Protein AF-A0A429MK97-F1 (afdb_monomer)

Secondary structure (DSSP, 8-state):
-PEEEEEETTTSHHHHHHHHHHHH-TTTEEEEEEE-SS-HHHHHHHHHHH--SEEE----

Radius of gyration: 10.86 Å; Cα contacts (8 Å, |Δi|>4): 82; chains: 1; bounding box: 26×17×32 Å

InterPro domains:
  IPR003821 1-deoxy-D-xylulose 5-phosphate reductoisomerase [PTHR30525] (3-59)
  IPR013512 1-deoxy-D-xylulose 5-phosphate reductoisomerase, N-terminal [PF02670] (5-59)
  IPR036291 NAD(P)-binding domain superfamily [SSF51735] (3-58)

Sequence (60 aa):
MTQSVCILGVTGSIGRSTLKILGQHPDKYSVFAVSAHSRISELVEICKQFRPKVVVVPEQ

Foldseek 3Di:
DAAEDEEEALVDPVNVVVVVVCVVCVVHYAHAEYEHEPPVVVVVVVCVVRVHPYYDYDDD

Solvent-accessible surface area (backbone atoms only — not comparable to full-atom values): 3469 Å² total; per-residue (Å²): 130,57,48,75,40,73,36,79,39,32,84,39,76,64,27,44,55,50,48,54,54,40,70,74,34,64,81,50,33,42,55,40,29,39,24,40,78,84,61,55,73,62,49,50,54,49,42,71,72,57,57,42,83,40,78,49,64,70,83,129

Organism: Acinetobacter baumannii (NCBI:txid470)

pLDDT: mean 95.89, std 5.52, range [61.31, 98.38]

Nearest PDB structures (foldseek):
  6mh4-assembly1_B-2  TM=9.654E-01  e=3.591E-05  Staphylococcus schleiferi
  1k5h-assembly2_B  TM=9.362E-01  e=4.397E-05  Escherichia coli K-12
  3r0i-assembly1_A  TM=9.357E-01  e=5.034E-05  Escherichia coli K-12
  3iie-assembly1_A  TM=9.719E-01  e=1.212E-04  Yersinia pseudotuberculosis YPIII
  3r0i-assembly1_B  TM=9.349E-01  e=8.642E-05  Escherichia coli K-12

Mean predicted aligned error: 2.48 Å

Structure (mmCIF, N/CA/C/O backbone):
data_AF-A0A429MK97-F1
#
_entry.id   AF-A0A429MK97-F1
#
loop_
_atom_site.group_PDB
_atom_site.id
_atom_site.type_symbol
_atom_site.label_atom_id
_atom_site.label_alt_id
_atom_site.label_comp_id
_atom_site.label_asym_id
_atom_site.label_entity_id
_atom_site.label_seq_id
_atom_site.pdbx_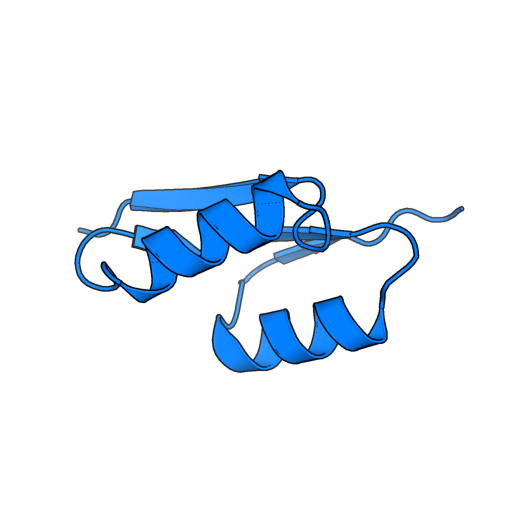PDB_ins_code
_atom_site.Cartn_x
_atom_site.Cartn_y
_atom_site.Cartn_z
_atom_site.occupancy
_atom_site.B_iso_or_equiv
_atom_site.auth_seq_id
_atom_site.auth_comp_id
_atom_site.auth_asym_id
_atom_site.auth_atom_id
_atom_site.pdbx_PDB_model_num
ATOM 1 N N . MET A 1 1 ? -13.695 7.719 11.747 1.00 80.69 1 MET A N 1
ATOM 2 C CA . MET A 1 1 ? -13.530 7.609 10.280 1.00 80.69 1 MET A CA 1
ATOM 3 C C . MET A 1 1 ? -12.041 7.720 9.998 1.00 80.69 1 MET A C 1
ATOM 5 O O . MET A 1 1 ? -11.431 8.608 10.581 1.00 80.69 1 MET A O 1
ATOM 9 N N . THR A 1 2 ? -11.440 6.813 9.224 1.00 94.12 2 THR A N 1
ATOM 10 C CA . THR A 1 2 ? -9.992 6.856 8.947 1.00 94.12 2 THR A CA 1
ATOM 11 C C . THR A 1 2 ? -9.702 7.743 7.736 1.00 9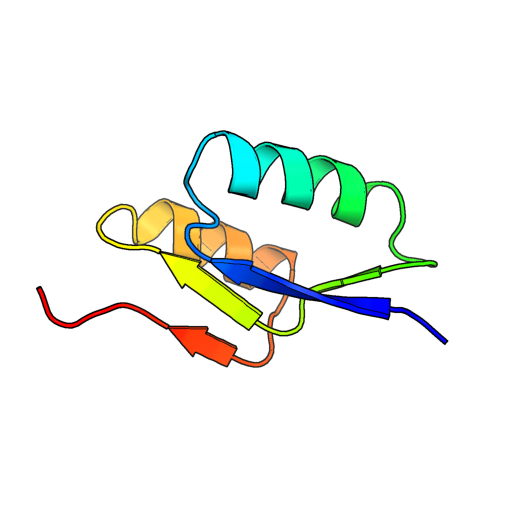4.12 2 THR A C 1
ATOM 13 O O . THR A 1 2 ? -10.471 7.765 6.775 1.00 94.12 2 THR A O 1
ATOM 16 N N . GLN A 1 3 ? -8.589 8.473 7.766 1.00 97.44 3 GLN A N 1
ATOM 17 C CA . GLN A 1 3 ? -8.101 9.246 6.632 1.00 97.44 3 GLN A CA 1
ATOM 18 C C . GLN A 1 3 ? -7.513 8.297 5.583 1.00 97.44 3 GLN A C 1
ATOM 20 O O . GLN A 1 3 ? -6.583 7.539 5.860 1.00 97.44 3 GLN A O 1
ATOM 25 N N . SER A 1 4 ? -8.045 8.353 4.366 1.00 97.62 4 SER A N 1
ATOM 26 C CA . SER A 1 4 ? -7.510 7.604 3.228 1.00 97.62 4 SER A CA 1
ATOM 27 C C . SER A 1 4 ? -6.273 8.295 2.659 1.00 97.62 4 SER A C 1
ATOM 29 O O . SER A 1 4 ? -6.288 9.501 2.411 1.00 97.62 4 SER A O 1
ATOM 31 N N . VAL A 1 5 ? -5.206 7.526 2.441 1.00 98.12 5 VAL A N 1
ATOM 32 C CA . VAL A 1 5 ? -3.921 8.025 1.938 1.00 98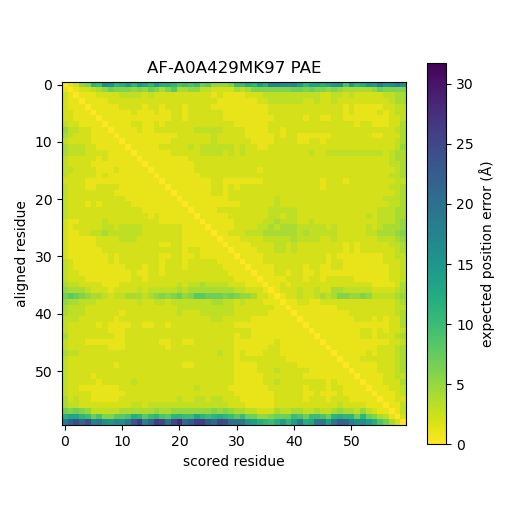.12 5 VAL A CA 1
ATOM 33 C C . VAL A 1 5 ? -3.566 7.343 0.618 1.00 98.12 5 VAL A C 1
ATOM 35 O O . VAL A 1 5 ? -3.678 6.122 0.483 1.00 98.12 5 VAL A O 1
ATOM 38 N N . CYS A 1 6 ? -3.120 8.146 -0.348 1.00 98.25 6 CYS A N 1
ATOM 39 C CA . CYS A 1 6 ? -2.514 7.693 -1.596 1.00 98.25 6 CYS A CA 1
ATOM 40 C C . CYS A 1 6 ? -1.001 7.933 -1.535 1.00 98.25 6 CYS A C 1
ATOM 42 O O . CYS A 1 6 ? -0.576 9.046 -1.230 1.00 98.25 6 CYS A O 1
ATOM 44 N N . ILE A 1 7 ? -0.193 6.908 -1.819 1.00 98.00 7 ILE A N 1
ATOM 45 C CA . ILE A 1 7 ? 1.273 6.996 -1.755 1.00 98.00 7 ILE A CA 1
ATOM 46 C C . ILE A 1 7 ? 1.868 6.781 -3.145 1.00 98.00 7 ILE A C 1
ATOM 48 O O . ILE A 1 7 ? 1.815 5.677 -3.687 1.00 98.00 7 ILE A O 1
ATOM 52 N N . LEU A 1 8 ? 2.477 7.829 -3.699 1.00 97.25 8 LEU A N 1
ATOM 53 C CA . LEU A 1 8 ? 3.158 7.766 -4.989 1.00 97.25 8 LEU A CA 1
ATOM 54 C C . LEU A 1 8 ? 4.636 7.419 -4.781 1.00 97.25 8 LEU A C 1
ATOM 56 O O . LEU A 1 8 ? 5.351 8.145 -4.094 1.00 97.25 8 LEU A O 1
ATOM 60 N N . GLY A 1 9 ? 5.095 6.297 -5.336 1.00 96.56 9 GLY A N 1
ATOM 61 C CA . GLY A 1 9 ? 6.452 5.793 -5.092 1.00 96.56 9 GLY A CA 1
ATOM 62 C C . GLY A 1 9 ? 6.605 5.113 -3.726 1.00 96.56 9 GLY A C 1
ATOM 63 O O . GLY A 1 9 ? 7.535 5.401 -2.970 1.00 96.56 9 GLY A O 1
ATOM 64 N N . VAL A 1 10 ? 5.697 4.188 -3.405 1.00 97.88 10 VAL A N 1
ATOM 65 C CA . VAL A 1 10 ? 5.593 3.525 -2.096 1.00 97.88 10 VAL A CA 1
ATOM 66 C C . VAL A 1 10 ? 6.845 2.726 -1.706 1.00 97.88 10 VAL A C 1
ATOM 68 O O . VAL A 1 10 ? 7.181 2.637 -0.530 1.00 97.88 10 VAL A O 1
ATOM 71 N N . THR A 1 11 ? 7.595 2.212 -2.684 1.00 97.44 11 THR A N 1
ATOM 72 C CA . THR A 1 11 ? 8.856 1.475 -2.476 1.00 97.44 11 THR A CA 1
ATOM 73 C C . THR A 1 11 ? 10.072 2.394 -2.278 1.00 97.44 11 THR A C 1
ATOM 75 O O . THR A 1 11 ? 11.197 1.929 -2.088 1.00 97.44 11 THR A O 1
ATOM 78 N N . GLY A 1 12 ? 9.883 3.714 -2.366 1.00 96.69 12 GLY A N 1
ATOM 79 C CA . GLY A 1 12 ? 10.914 4.716 -2.109 1.00 96.69 12 GLY A CA 1
ATOM 80 C C . GLY A 1 12 ? 11.192 4.915 -0.616 1.00 96.69 12 GLY A C 1
ATOM 81 O O . GLY A 1 12 ? 10.496 4.391 0.251 1.00 96.69 12 GLY A O 1
ATOM 82 N N . SER A 1 13 ? 12.217 5.706 -0.290 1.00 96.88 13 SER A N 1
ATOM 83 C CA . SER A 1 13 ? 12.558 6.005 1.113 1.00 96.88 13 SER A CA 1
ATOM 84 C C . SER A 1 13 ? 11.391 6.662 1.864 1.00 96.88 13 SER A C 1
ATOM 86 O O . SER A 1 13 ? 11.000 6.206 2.942 1.00 96.88 13 SER A O 1
ATOM 88 N N . ILE A 1 14 ? 10.776 7.678 1.248 1.00 96.69 14 ILE A N 1
ATOM 89 C CA . ILE A 1 14 ? 9.625 8.387 1.818 1.00 96.69 14 ILE A CA 1
ATOM 90 C C . ILE A 1 14 ? 8.411 7.464 1.892 1.00 96.69 14 ILE A C 1
ATOM 92 O O . ILE A 1 14 ? 7.862 7.303 2.973 1.00 96.69 14 ILE A O 1
ATOM 96 N N . GLY A 1 15 ? 8.057 6.778 0.800 1.00 96.88 15 GLY A N 1
ATOM 97 C CA . GLY A 1 15 ? 6.903 5.875 0.763 1.00 96.88 15 GLY A CA 1
ATOM 98 C C . GLY A 1 15 ? 6.924 4.798 1.854 1.00 96.88 15 GLY A C 1
ATOM 99 O O . GLY A 1 15 ? 5.924 4.598 2.542 1.00 96.88 15 GLY A O 1
ATOM 100 N N . ARG A 1 16 ? 8.083 4.174 2.098 1.00 96.31 16 ARG A N 1
ATOM 101 C CA . ARG A 1 16 ? 8.248 3.170 3.165 1.00 96.31 16 ARG A CA 1
ATOM 102 C C . ARG A 1 16 ? 8.175 3.780 4.560 1.00 96.31 16 ARG A C 1
ATOM 104 O O . ARG A 1 16 ? 7.575 3.195 5.458 1.00 96.31 16 ARG A O 1
ATOM 111 N N . SER A 1 17 ? 8.751 4.967 4.740 1.00 97.62 17 SER A N 1
ATOM 112 C CA . SER A 1 17 ? 8.665 5.706 6.005 1.00 97.62 17 SER A CA 1
ATOM 113 C C . SER A 1 17 ? 7.218 6.106 6.308 1.00 97.62 17 SER A C 1
ATOM 115 O O . SER A 1 17 ? 6.752 5.934 7.432 1.00 97.62 17 SER A O 1
ATOM 117 N N . THR A 1 18 ? 6.475 6.542 5.288 1.00 97.81 18 THR A N 1
ATOM 118 C CA . THR A 1 18 ? 5.038 6.813 5.370 1.00 97.81 18 THR A CA 1
ATOM 119 C C . THR A 1 18 ? 4.266 5.548 5.743 1.00 97.81 18 THR A C 1
ATOM 121 O O . THR A 1 18 ? 3.533 5.571 6.726 1.00 97.81 18 THR A O 1
ATOM 124 N N . LEU A 1 19 ? 4.470 4.419 5.051 1.00 97.19 19 LEU A N 1
ATOM 125 C CA . LEU A 1 19 ? 3.807 3.152 5.391 1.00 97.19 19 LEU A CA 1
ATOM 126 C C . LEU A 1 19 ? 4.062 2.712 6.835 1.00 97.19 19 LEU A C 1
ATOM 128 O O . LEU A 1 19 ? 3.146 2.221 7.491 1.00 97.19 19 LEU A O 1
ATOM 132 N N . LYS A 1 20 ? 5.282 2.910 7.346 1.00 96.62 20 LYS A N 1
ATOM 133 C CA . LYS A 1 20 ? 5.618 2.590 8.737 1.00 96.62 20 LYS A CA 1
ATOM 134 C C . LYS A 1 20 ? 4.754 3.382 9.723 1.00 96.62 20 LYS A C 1
ATOM 136 O O . LYS A 1 20 ? 4.235 2.793 10.663 1.00 96.62 20 LYS A O 1
ATOM 141 N N . ILE A 1 21 ? 4.573 4.684 9.496 1.00 96.62 21 ILE A N 1
ATOM 142 C CA . ILE A 1 21 ? 3.731 5.543 10.347 1.00 96.62 21 ILE A CA 1
ATOM 143 C C . ILE A 1 21 ? 2.256 5.140 10.224 1.00 96.62 21 ILE A C 1
ATOM 145 O O . ILE A 1 21 ? 1.559 5.015 11.227 1.00 96.62 21 ILE A O 1
ATOM 149 N N . LEU A 1 22 ? 1.782 4.881 9.004 1.00 97.06 22 LEU A N 1
ATOM 150 C CA . LEU A 1 22 ? 0.403 4.448 8.763 1.00 97.06 22 LEU A CA 1
ATOM 151 C C . LEU A 1 22 ? 0.102 3.111 9.456 1.00 97.06 22 LEU A C 1
ATOM 153 O O . LEU A 1 22 ? -0.945 2.970 10.081 1.00 97.06 22 LEU A O 1
ATOM 157 N N . GLY A 1 23 ? 1.038 2.159 9.413 1.00 96.12 23 GLY A N 1
ATOM 158 C CA . GLY A 1 23 ? 0.920 0.874 10.105 1.00 96.12 23 GLY A CA 1
ATOM 159 C C . GLY A 1 23 ? 0.913 0.982 11.634 1.00 96.12 23 GLY A C 1
ATOM 160 O O . GLY A 1 23 ? 0.374 0.101 12.296 1.00 96.12 23 GLY A O 1
ATOM 161 N N . GLN A 1 24 ? 1.464 2.059 12.203 1.00 97.69 24 GLN A N 1
ATOM 162 C CA . GLN A 1 24 ? 1.408 2.343 13.644 1.00 97.69 24 GLN A CA 1
ATOM 163 C C . GLN A 1 24 ? 0.082 2.985 14.082 1.00 97.69 24 GLN A C 1
ATOM 165 O O . GLN A 1 24 ? -0.217 3.004 15.274 1.00 97.69 24 GLN A O 1
ATOM 170 N N . HIS A 1 25 ? -0.716 3.497 13.141 1.00 97.25 25 HIS A N 1
ATOM 171 C CA . HIS A 1 25 ? -1.962 4.220 13.415 1.00 97.25 25 HIS A CA 1
ATOM 172 C C . HIS A 1 25 ? -3.128 3.738 12.526 1.00 97.25 25 HIS A C 1
ATOM 174 O O . HIS A 1 25 ? -3.722 4.542 11.794 1.00 97.25 25 HIS A O 1
ATOM 180 N N . PRO A 1 26 ? -3.484 2.437 12.568 1.00 95.88 26 PRO A N 1
ATOM 181 C CA . PRO A 1 26 ? -4.556 1.873 11.740 1.00 95.88 26 PRO A CA 1
ATOM 182 C C . PRO A 1 26 ? -5.952 2.422 12.091 1.00 95.88 26 PRO A C 1
ATOM 184 O O . PRO A 1 26 ? -6.872 2.351 11.281 1.00 95.88 26 PRO A O 1
ATOM 187 N N . ASP A 1 27 ? -6.118 2.996 13.286 1.00 96.88 27 ASP A N 1
ATOM 188 C CA . ASP A 1 27 ? -7.327 3.688 13.742 1.00 96.88 27 ASP A CA 1
ATOM 189 C C . ASP A 1 27 ? -7.497 5.082 13.112 1.00 96.88 27 ASP A C 1
ATOM 191 O O . ASP A 1 27 ? -8.606 5.622 13.090 1.00 96.88 27 ASP A O 1
ATOM 195 N N . LYS A 1 28 ? -6.414 5.659 12.575 1.00 97.62 28 LYS A N 1
ATOM 196 C CA . LYS A 1 28 ? -6.402 7.001 11.976 1.00 97.62 28 LYS A CA 1
ATOM 197 C C . LYS A 1 28 ? -6.260 6.978 10.470 1.00 97.62 28 LYS A C 1
ATOM 199 O O . LYS A 1 28 ? -6.839 7.842 9.816 1.00 97.62 28 LYS A O 1
ATOM 204 N N . TYR A 1 29 ? -5.530 6.015 9.913 1.00 97.88 29 TYR A N 1
ATOM 205 C CA . TYR A 1 29 ? -5.201 5.999 8.491 1.00 97.88 29 TYR A CA 1
ATOM 206 C C . TYR A 1 29 ? -5.562 4.682 7.816 1.00 97.88 29 TYR A C 1
ATOM 208 O O . TYR A 1 29 ? -5.494 3.609 8.407 1.00 97.88 29 TYR A O 1
ATOM 216 N N . SER A 1 30 ? -5.900 4.772 6.533 1.00 97.12 30 SER A N 1
ATOM 217 C CA . SER A 1 30 ? -6.031 3.624 5.640 1.00 97.12 30 SER A CA 1
ATOM 218 C C . SER A 1 30 ? -5.287 3.883 4.333 1.00 97.12 30 SER A C 1
ATOM 220 O O . SER A 1 30 ? -5.285 5.000 3.808 1.00 97.12 30 SER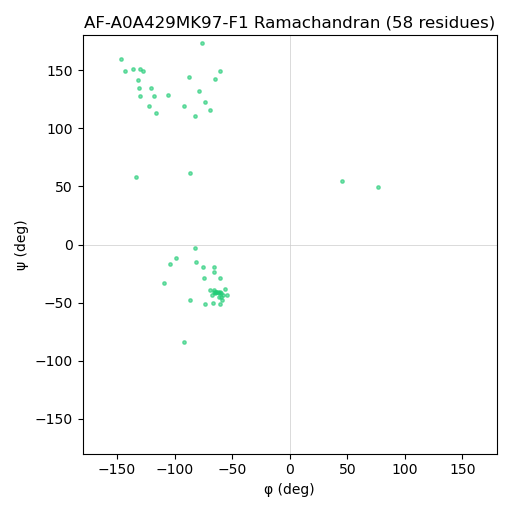 A O 1
ATOM 222 N N . VAL A 1 31 ? -4.634 2.850 3.799 1.00 98.00 31 VAL A N 1
ATOM 223 C CA . VAL A 1 31 ? -3.971 2.934 2.494 1.00 98.00 31 VAL A CA 1
ATOM 224 C C . VAL A 1 31 ? -5.025 2.708 1.419 1.00 98.00 31 VAL A C 1
ATOM 226 O O . VAL A 1 31 ? -5.551 1.608 1.271 1.00 98.00 31 VAL A O 1
ATOM 229 N N . PHE A 1 32 ? -5.351 3.756 0.669 1.00 98.25 32 PHE A N 1
ATOM 230 C CA . PHE A 1 32 ? -6.326 3.664 -0.414 1.00 98.25 32 PHE A CA 1
ATOM 231 C C . PHE A 1 32 ? -5.665 3.231 -1.720 1.00 98.25 32 PHE A C 1
ATOM 233 O O . PHE A 1 32 ? -6.147 2.309 -2.380 1.00 98.25 32 PHE A O 1
ATOM 240 N N . ALA A 1 33 ? -4.553 3.878 -2.070 1.00 98.38 33 ALA A N 1
ATOM 241 C CA . ALA A 1 33 ? -3.841 3.632 -3.313 1.00 98.38 33 ALA A CA 1
ATOM 242 C C . ALA A 1 33 ? -2.326 3.719 -3.131 1.00 98.38 33 ALA A C 1
ATOM 244 O O . ALA A 1 33 ? -1.827 4.495 -2.310 1.00 98.38 33 ALA A O 1
ATOM 245 N N . VAL A 1 34 ? -1.595 2.941 -3.923 1.00 98.38 34 VAL A N 1
ATOM 246 C CA . VAL A 1 34 ? -0.130 2.981 -3.975 1.00 98.38 34 VAL A CA 1
ATOM 247 C C . VAL A 1 34 ? 0.363 2.927 -5.415 1.00 98.38 34 VAL A C 1
ATOM 249 O O . VAL A 1 34 ? -0.273 2.314 -6.273 1.00 98.38 34 VAL A O 1
ATOM 252 N N . SER A 1 35 ? 1.523 3.523 -5.680 1.00 97.88 35 SER A N 1
ATOM 253 C CA . SER A 1 35 ? 2.252 3.301 -6.929 1.00 97.88 35 SER A CA 1
ATOM 254 C C . SER A 1 35 ? 3.717 2.966 -6.690 1.00 97.88 35 SER A C 1
ATOM 256 O O . SER A 1 35 ? 4.315 3.404 -5.705 1.00 97.88 35 SER A O 1
ATOM 258 N N . ALA A 1 36 ? 4.313 2.196 -7.595 1.00 97.06 36 ALA A N 1
ATOM 259 C CA . ALA A 1 36 ? 5.755 1.974 -7.648 1.00 97.06 36 ALA A CA 1
ATOM 260 C C . ALA A 1 36 ? 6.209 1.804 -9.099 1.00 97.06 36 ALA A C 1
ATOM 262 O O . ALA A 1 36 ? 5.401 1.482 -9.961 1.00 97.06 36 ALA A O 1
ATOM 263 N N . HIS A 1 37 ? 7.502 2.019 -9.348 1.00 94.62 37 HIS A N 1
ATOM 264 C CA . HIS A 1 37 ? 8.086 1.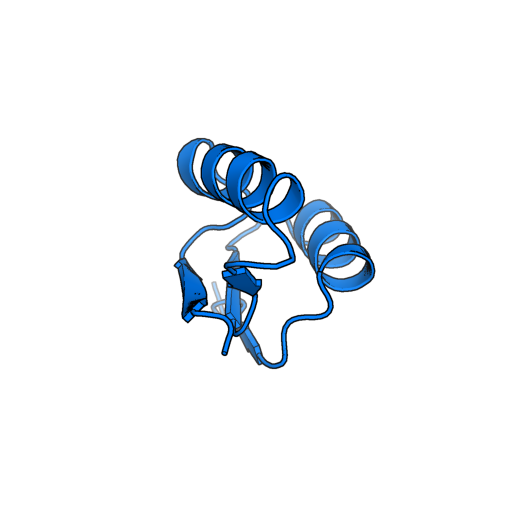911 -10.685 1.00 94.62 37 HIS A CA 1
ATOM 265 C C . HIS A 1 37 ? 8.622 0.494 -10.950 1.00 94.62 37 HIS A C 1
ATOM 267 O O . HIS A 1 37 ? 7.921 -0.341 -11.500 1.00 94.62 37 HIS A O 1
ATOM 273 N N . SER A 1 38 ? 9.851 0.183 -10.519 1.00 93.38 38 SER A N 1
ATOM 274 C CA . SER A 1 38 ? 10.537 -1.074 -10.876 1.00 93.38 38 SER A CA 1
ATOM 275 C C . SER A 1 38 ? 10.579 -2.141 -9.775 1.00 93.38 38 SER A C 1
ATOM 277 O O . SER A 1 38 ? 10.831 -3.309 -10.059 1.00 93.38 38 SER A O 1
ATOM 279 N N . ARG A 1 39 ? 10.335 -1.787 -8.506 1.00 95.56 39 ARG A N 1
ATOM 280 C CA . ARG A 1 39 ? 10.444 -2.716 -7.359 1.00 95.56 39 ARG A CA 1
ATOM 281 C C . ARG A 1 39 ? 9.151 -3.506 -7.130 1.00 95.56 39 ARG A C 1
ATOM 283 O O . ARG A 1 39 ? 8.515 -3.389 -6.086 1.00 95.56 39 ARG A O 1
ATOM 290 N N . ILE A 1 40 ? 8.756 -4.305 -8.119 1.00 95.69 40 ILE A N 1
ATOM 291 C CA . ILE A 1 40 ? 7.449 -4.982 -8.145 1.00 95.69 40 ILE A CA 1
ATOM 292 C C . ILE A 1 40 ? 7.289 -6.005 -7.018 1.00 95.69 40 ILE A C 1
ATOM 294 O O . ILE A 1 40 ? 6.247 -6.027 -6.372 1.00 95.69 40 ILE A O 1
ATOM 298 N N . SER A 1 41 ? 8.313 -6.803 -6.709 1.00 96.69 41 SER A N 1
ATOM 299 C CA . SER A 1 41 ? 8.224 -7.780 -5.613 1.00 96.69 41 SER A CA 1
ATOM 300 C C . SER A 1 41 ? 7.962 -7.111 -4.259 1.00 96.69 41 SER A C 1
ATOM 302 O O . SER A 1 41 ? 7.126 -7.575 -3.491 1.00 96.69 41 SER A O 1
ATOM 304 N N . GLU A 1 42 ? 8.621 -5.979 -3.988 1.00 96.94 42 GLU A N 1
ATOM 305 C CA . GLU A 1 42 ? 8.391 -5.185 -2.7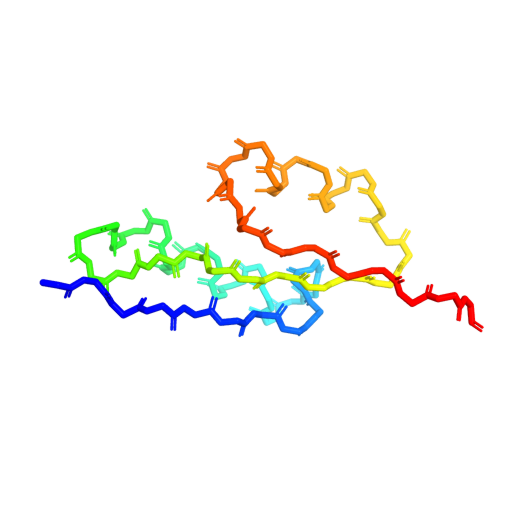71 1.00 96.94 42 GLU A CA 1
ATOM 306 C C . GLU A 1 42 ? 6.976 -4.582 -2.762 1.00 96.94 42 GLU A C 1
ATOM 308 O O . GLU A 1 42 ? 6.287 -4.628 -1.744 1.00 96.94 42 GLU A O 1
ATOM 313 N N . LEU A 1 43 ? 6.504 -4.081 -3.911 1.00 97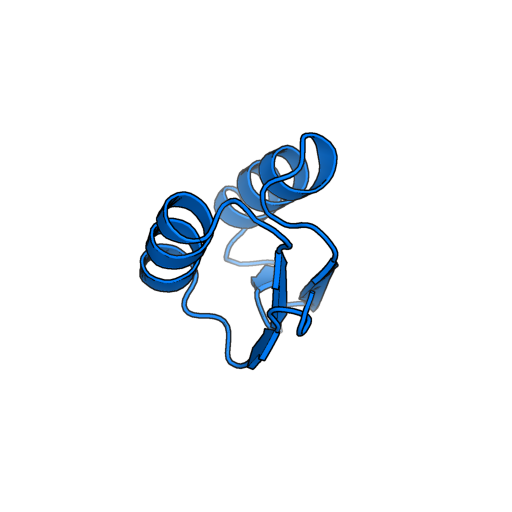.56 43 LEU A N 1
ATOM 314 C CA . LEU A 1 43 ? 5.133 -3.591 -4.070 1.00 97.56 43 LEU A CA 1
ATOM 315 C C . LEU A 1 43 ? 4.090 -4.685 -3.783 1.00 97.56 43 LEU A C 1
ATOM 317 O O . LEU A 1 43 ? 3.090 -4.406 -3.124 1.00 97.56 43 LEU A O 1
ATOM 321 N N . VAL A 1 44 ? 4.311 -5.919 -4.241 1.00 97.81 44 VAL A N 1
ATOM 322 C CA . VAL A 1 44 ? 3.398 -7.048 -3.999 1.00 97.81 44 VAL A CA 1
ATOM 323 C C . VAL A 1 44 ? 3.268 -7.339 -2.504 1.00 97.81 44 VAL A C 1
ATOM 325 O O . VAL A 1 44 ? 2.148 -7.486 -2.012 1.00 97.81 44 VAL A O 1
ATOM 328 N N . GLU A 1 45 ? 4.377 -7.367 -1.762 1.00 98.00 45 GLU A N 1
ATOM 329 C CA . GLU A 1 45 ? 4.344 -7.579 -0.308 1.00 98.00 45 GLU A CA 1
ATOM 330 C C . GLU A 1 45 ? 3.615 -6.442 0.421 1.00 98.00 45 GLU A C 1
ATOM 332 O O . GLU A 1 45 ? 2.767 -6.693 1.282 1.00 98.00 45 GLU A O 1
ATOM 337 N N . ILE A 1 46 ? 3.837 -5.194 -0.001 1.00 97.25 46 ILE A N 1
ATOM 338 C CA . ILE A 1 46 ? 3.082 -4.035 0.495 1.00 97.25 46 ILE A CA 1
ATOM 339 C C . ILE A 1 46 ? 1.578 -4.209 0.238 1.00 97.25 46 ILE A C 1
ATOM 341 O O . ILE A 1 46 ? 0.764 -3.955 1.128 1.00 97.25 46 ILE A O 1
ATOM 345 N N . CYS A 1 47 ? 1.188 -4.670 -0.952 1.00 97.69 47 CYS A N 1
ATOM 346 C CA . CYS A 1 47 ? -0.219 -4.869 -1.296 1.00 97.69 47 CYS A CA 1
ATOM 347 C C . CYS A 1 47 ? -0.869 -5.975 -0.459 1.00 97.69 47 CYS A C 1
ATOM 349 O O . CYS A 1 47 ? -2.007 -5.814 -0.020 1.00 97.69 47 CYS A O 1
ATOM 351 N N . LYS A 1 48 ? -0.151 -7.069 -0.178 1.00 97.75 48 LYS A N 1
ATOM 352 C CA . LYS A 1 48 ? -0.636 -8.135 0.714 1.00 97.75 48 LYS A CA 1
ATOM 353 C C . LYS A 1 48 ? -0.874 -7.623 2.134 1.00 97.75 48 LYS A C 1
ATOM 355 O O . LYS A 1 48 ? -1.881 -7.984 2.746 1.00 97.75 48 LYS A O 1
ATOM 360 N N . GLN A 1 49 ? 0.027 -6.778 2.636 1.00 96.38 49 GLN A N 1
ATOM 361 C CA . GLN A 1 49 ? -0.036 -6.238 3.992 1.00 96.38 49 GLN A CA 1
ATOM 362 C C . GLN A 1 49 ? -1.134 -5.180 4.155 1.00 96.38 49 GLN A C 1
ATOM 364 O O . GLN A 1 49 ? -1.942 -5.268 5.076 1.00 96.38 49 GLN A O 1
ATOM 369 N N . PHE A 1 50 ? -1.169 -4.176 3.277 1.00 96.50 50 PHE A N 1
ATOM 370 C CA . PHE A 1 50 ? -2.024 -2.996 3.446 1.00 96.50 50 PHE A CA 1
ATOM 371 C C . PHE A 1 50 ? -3.330 -3.054 2.653 1.00 96.50 50 PHE A C 1
ATOM 373 O O . PHE A 1 50 ? -4.213 -2.233 2.890 1.00 96.50 50 PHE A O 1
ATOM 380 N N . ARG A 1 51 ? -3.461 -4.016 1.730 1.00 97.12 51 ARG A N 1
ATOM 381 C CA . ARG A 1 51 ? -4.648 -4.249 0.892 1.00 97.12 51 ARG A CA 1
ATOM 382 C C . ARG A 1 51 ? -5.231 -2.959 0.286 1.00 97.12 51 ARG A C 1
ATOM 384 O O . ARG A 1 51 ? -6.416 -2.678 0.482 1.00 97.12 51 ARG A O 1
ATOM 391 N N . PRO A 1 52 ? -4.417 -2.163 -0.435 1.00 97.94 52 PRO A N 1
ATOM 392 C CA . PRO A 1 52 ? -4.910 -0.976 -1.119 1.00 97.94 52 PRO A CA 1
ATOM 393 C C . PRO A 1 52 ? -5.977 -1.358 -2.149 1.00 97.94 52 PRO A C 1
ATOM 395 O O . PRO A 1 52 ? -5.927 -2.431 -2.751 1.00 97.94 52 PRO A O 1
ATOM 398 N N . LYS A 1 53 ? -6.930 -0.455 -2.385 1.00 98.19 53 LYS A N 1
ATOM 399 C CA . LYS A 1 53 ? -7.973 -0.646 -3.402 1.00 98.19 53 LYS A CA 1
ATOM 400 C C . LYS A 1 53 ? -7.442 -0.452 -4.819 1.00 98.19 53 LYS A C 1
ATOM 402 O O . LYS A 1 53 ? -7.984 -1.034 -5.750 1.00 98.19 53 LYS A O 1
ATOM 407 N N . VAL A 1 54 ? -6.416 0.385 -4.976 1.00 98.19 54 VAL A N 1
ATOM 408 C CA . VAL A 1 54 ? -5.825 0.723 -6.274 1.00 98.19 54 VAL A CA 1
ATOM 409 C C . VAL A 1 54 ? -4.309 0.587 -6.205 1.00 98.19 54 VAL A C 1
ATOM 411 O O . VAL A 1 54 ? -3.667 1.062 -5.267 1.00 98.19 54 VAL A O 1
ATOM 414 N N . VAL A 1 55 ? -3.733 -0.040 -7.225 1.00 98.06 55 VAL A N 1
ATOM 415 C CA . VAL A 1 55 ? -2.287 -0.178 -7.396 1.00 98.06 55 VAL A CA 1
ATOM 416 C C . VAL A 1 55 ? -1.945 0.265 -8.809 1.00 98.06 55 VAL A C 1
ATOM 418 O O . VAL A 1 55 ? -2.555 -0.216 -9.759 1.00 98.06 55 VAL A O 1
ATOM 421 N N . VAL A 1 56 ? -0.992 1.186 -8.945 1.00 97.56 56 VAL A N 1
ATOM 422 C CA . VAL A 1 56 ? -0.548 1.694 -10.249 1.00 97.56 56 VAL A CA 1
ATOM 423 C C . VAL A 1 56 ? 0.922 1.364 -10.456 1.00 97.56 56 VAL A C 1
ATOM 425 O O . VAL A 1 56 ? 1.769 1.689 -9.621 1.00 97.56 56 VAL A O 1
ATOM 428 N N . VAL A 1 57 ? 1.219 0.749 -11.594 1.00 96.75 57 VAL A N 1
ATOM 429 C CA . VAL A 1 57 ? 2.576 0.534 -12.093 1.00 96.75 57 VAL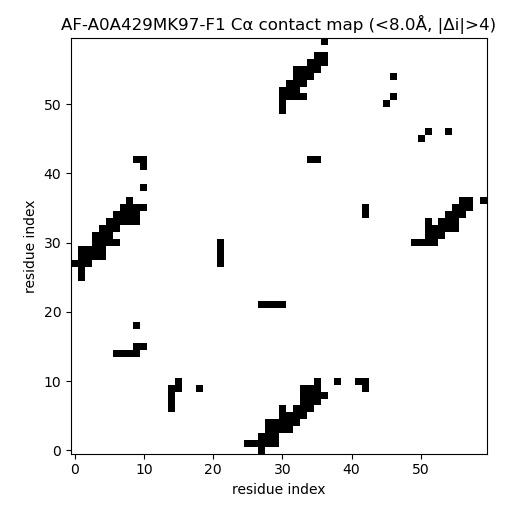 A CA 1
ATOM 430 C C . VAL A 1 57 ? 2.629 1.192 -13.471 1.00 96.75 57 VAL A C 1
ATOM 432 O O . VAL A 1 57 ? 1.806 0.834 -14.312 1.00 96.75 57 VAL A O 1
ATOM 435 N N . PRO A 1 58 ? 3.498 2.192 -13.696 1.00 91.75 58 PRO A N 1
ATOM 436 C CA . PRO A 1 58 ? 3.618 2.818 -15.005 1.00 91.75 58 PRO A CA 1
ATOM 437 C C . PRO A 1 58 ? 4.150 1.808 -16.030 1.00 91.75 58 PRO A C 1
ATOM 439 O O . PRO A 1 58 ? 5.012 0.985 -15.710 1.00 91.75 58 PRO A O 1
ATOM 442 N N . GLU A 1 59 ? 3.640 1.883 -17.258 1.00 80.44 59 GLU A N 1
ATOM 443 C CA . GLU A 1 59 ? 4.310 1.290 -18.414 1.00 80.44 59 GLU A CA 1
ATOM 444 C C . GLU A 1 59 ? 5.570 2.125 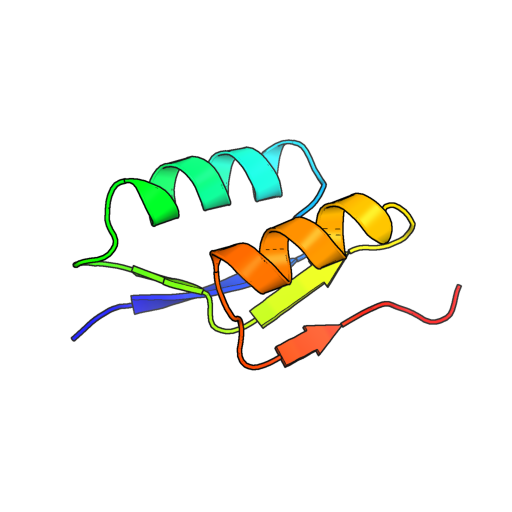-18.662 1.00 80.44 59 GLU A C 1
ATOM 446 O O . GLU A 1 59 ? 5.446 3.330 -18.854 1.00 80.44 59 GLU A O 1
ATOM 451 N N . GLN A 1 60 ? 6.732 1.479 -18.507 1.00 61.31 60 GLN A N 1
ATOM 452 C CA . GLN A 1 60 ? 8.113 1.980 -18.662 1.00 61.31 60 GLN A CA 1
ATOM 453 C C . GLN A 1 60 ? 8.292 3.446 -19.082 1.00 61.31 60 GLN A C 1
ATOM 455 O O . GLN A 1 60 ? 7.941 3.791 -20.230 1.00 61.31 60 GLN A O 1
#